Protein AF-A0A2N0R0V0-F1 (afdb_monomer)

Structure (mmCIF, N/CA/C/O backbone):
data_AF-A0A2N0R0V0-F1
#
_entry.id   AF-A0A2N0R0V0-F1
#
loop_
_atom_site.group_PDB
_atom_site.id
_atom_site.type_symbol
_atom_site.label_atom_id
_atom_site.label_alt_id
_atom_site.label_comp_id
_atom_site.label_asym_id
_atom_site.label_entity_id
_atom_site.label_seq_id
_atom_site.pdbx_PDB_ins_code
_atom_site.Cartn_x
_atom_site.Cartn_y
_atom_site.Cartn_z
_atom_site.occupancy
_atom_site.B_iso_or_equiv
_atom_site.auth_seq_id
_atom_site.auth_comp_id
_atom_site.auth_asym_id
_atom_site.auth_atom_id
_atom_site.pdbx_PDB_model_num
ATOM 1 N N . MET A 1 1 ? -42.231 11.156 50.050 1.00 67.81 1 MET A N 1
ATOM 2 C CA . MET A 1 1 ? -43.056 10.106 50.686 1.00 67.81 1 MET A CA 1
ATOM 3 C C . MET A 1 1 ? -42.100 9.239 51.485 1.00 67.81 1 MET A C 1
ATOM 5 O O . MET A 1 1 ? -41.141 8.764 50.898 1.00 67.81 1 MET A O 1
ATOM 9 N N . VAL A 1 2 ? -42.274 9.149 52.801 1.00 81.38 2 VAL A N 1
ATOM 10 C CA . VAL A 1 2 ? -41.371 8.420 53.709 1.00 81.38 2 VAL A CA 1
ATOM 11 C C . VAL A 1 2 ? -42.238 7.490 54.543 1.00 81.38 2 VAL A C 1
ATOM 13 O O . VAL A 1 2 ? -43.330 7.899 54.951 1.00 81.38 2 VAL A O 1
ATOM 16 N N . TYR A 1 3 ? -41.796 6.258 54.783 1.00 82.00 3 TYR A N 1
ATOM 17 C CA . TYR A 1 3 ? -42.546 5.344 55.641 1.00 82.00 3 TYR A CA 1
ATOM 18 C C . TYR A 1 3 ? -42.648 5.938 57.049 1.00 82.00 3 TYR A C 1
ATOM 20 O O . TYR A 1 3 ? -41.648 6.235 57.699 1.00 82.00 3 TYR A O 1
ATOM 28 N N . SER A 1 4 ?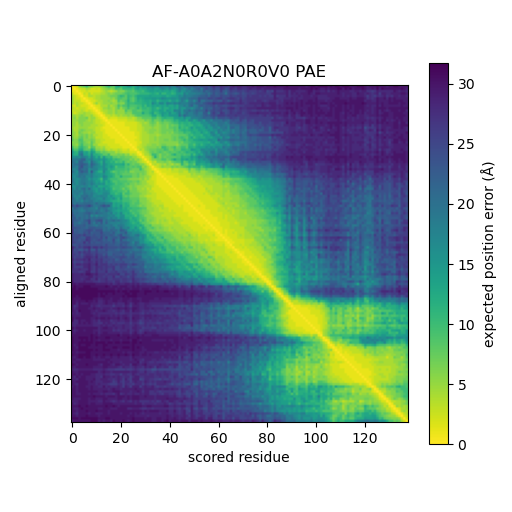 -43.875 6.153 57.517 1.00 80.38 4 SER A N 1
ATOM 29 C CA . SER A 1 4 ? -44.141 6.799 58.806 1.00 80.38 4 SER A CA 1
ATOM 30 C C . SER A 1 4 ? -44.203 5.807 59.973 1.00 80.38 4 SER A C 1
ATOM 32 O O . SER A 1 4 ? -44.156 6.228 61.132 1.00 80.38 4 SER A O 1
ATOM 34 N N . LYS A 1 5 ? -44.297 4.498 59.689 1.00 78.38 5 LYS A N 1
ATOM 35 C CA . LYS A 1 5 ? -44.420 3.390 60.656 1.00 78.38 5 LYS A CA 1
ATOM 36 C C . LYS A 1 5 ? -43.838 2.084 60.075 1.00 78.38 5 LYS A C 1
ATOM 38 O O . LYS A 1 5 ? -43.719 1.974 58.858 1.00 78.38 5 LYS A O 1
ATOM 43 N N . GLY A 1 6 ? -43.537 1.108 60.938 1.00 82.69 6 GLY A N 1
ATOM 44 C CA . GLY A 1 6 ? -42.955 -0.197 60.577 1.00 82.69 6 GLY A CA 1
ATOM 45 C C . GLY A 1 6 ? -41.421 -0.218 60.600 1.00 82.69 6 GLY A C 1
ATOM 46 O O . GLY A 1 6 ? -40.799 0.802 60.893 1.00 82.69 6 GLY A O 1
ATOM 47 N N . ASP A 1 7 ? -40.824 -1.365 60.268 1.00 82.50 7 ASP A N 1
ATOM 48 C CA . ASP A 1 7 ? -39.366 -1.598 60.350 1.00 82.50 7 ASP A CA 1
ATOM 49 C C . ASP A 1 7 ? -38.537 -0.702 59.411 1.00 82.50 7 ASP A C 1
ATOM 51 O O . ASP A 1 7 ? -37.347 -0.517 59.620 1.00 82.50 7 ASP A O 1
ATOM 55 N N . GLN A 1 8 ? -39.173 -0.103 58.399 1.00 78.81 8 GLN A N 1
ATOM 56 C CA . GLN A 1 8 ? -38.552 0.806 57.421 1.00 78.81 8 GLN A CA 1
ATOM 57 C C . GLN A 1 8 ? -38.899 2.277 57.675 1.00 78.81 8 GLN A C 1
ATOM 59 O O . GLN A 1 8 ? -38.803 3.120 56.781 1.00 78.81 8 GLN A O 1
ATOM 64 N N . LYS A 1 9 ? -39.373 2.613 58.880 1.00 81.81 9 LYS A N 1
ATOM 65 C CA . LYS A 1 9 ? -39.758 3.984 59.225 1.00 81.81 9 LYS A CA 1
ATOM 66 C C . LYS A 1 9 ? -38.577 4.941 59.026 1.00 81.81 9 LYS A C 1
ATOM 68 O O . LYS A 1 9 ? -37.516 4.751 59.605 1.00 81.81 9 LYS A O 1
ATOM 73 N N . GLY A 1 10 ? -38.794 6.007 58.259 1.00 82.38 10 GLY A N 1
ATOM 74 C CA . GLY A 1 10 ? -37.754 6.977 57.896 1.00 82.38 10 GLY A CA 1
ATOM 75 C C . GLY A 1 10 ? -37.097 6.717 56.537 1.00 82.38 10 GLY A C 1
ATOM 76 O O . GLY A 1 10 ? -36.480 7.627 55.986 1.00 82.38 10 GLY A O 1
ATOM 77 N N . GLU A 1 11 ? -37.290 5.538 55.946 1.00 83.44 11 GLU A N 1
ATOM 78 C CA . GLU A 1 11 ? -36.776 5.231 54.614 1.00 83.44 11 GLU A CA 1
ATOM 79 C C . GLU A 1 11 ? -37.736 5.687 53.507 1.00 83.44 11 GLU A C 1
ATOM 81 O O . GLU A 1 11 ? -38.955 5.798 53.683 1.00 83.44 11 GLU A O 1
ATOM 86 N N . ILE A 1 12 ? -37.163 5.976 52.338 1.00 83.44 12 ILE A N 1
ATOM 87 C CA . ILE A 1 12 ? -37.898 6.430 51.147 1.00 83.44 12 ILE A CA 1
ATOM 88 C C . ILE A 1 12 ? -38.215 5.250 50.215 1.00 83.44 12 ILE A C 1
ATOM 90 O O . ILE A 1 12 ? -39.208 5.277 49.491 1.00 83.44 12 ILE A O 1
ATOM 94 N N . LEU A 1 13 ? -37.380 4.208 50.225 1.00 82.94 13 LEU A N 1
ATOM 95 C CA . LEU A 1 13 ? -37.434 3.085 49.291 1.00 82.94 13 LEU A CA 1
ATOM 96 C C . LEU A 1 13 ? -37.528 1.769 50.051 1.00 82.94 13 LEU A C 1
ATOM 98 O O . LEU A 1 13 ? -36.660 1.480 50.866 1.00 82.94 13 LEU A O 1
ATOM 102 N N . SER A 1 14 ? -38.523 0.944 49.722 1.00 86.25 14 SER A N 1
ATOM 103 C CA . SER A 1 14 ? -38.612 -0.409 50.275 1.00 86.25 14 SER A CA 1
ATOM 104 C C . SER A 1 14 ? -37.440 -1.295 49.815 1.00 86.25 14 SER A C 1
ATOM 106 O O . SER A 1 14 ? -36.956 -1.130 48.691 1.00 86.25 14 SER A O 1
ATOM 108 N N . PRO A 1 15 ? -37.034 -2.305 50.607 1.00 85.50 15 PRO A N 1
ATOM 109 C CA . PRO A 1 15 ? -36.007 -3.281 50.251 1.00 85.50 15 PRO A CA 1
ATOM 110 C C . PRO A 1 15 ? -36.270 -3.957 48.911 1.00 85.50 15 PRO A C 1
ATOM 112 O O . PRO A 1 15 ? -35.352 -4.154 48.124 1.00 85.50 15 PRO A O 1
ATOM 115 N N . TYR A 1 16 ? -37.536 -4.249 48.600 1.00 87.19 16 TYR A N 1
ATOM 116 C CA . TYR A 1 16 ? -37.910 -4.809 47.304 1.00 87.19 16 TYR A CA 1
ATOM 117 C C . TYR A 1 16 ? -37.542 -3.871 46.143 1.00 87.19 16 TYR A C 1
ATOM 119 O O . TYR A 1 16 ? -36.975 -4.312 45.145 1.00 87.19 16 TYR A O 1
ATOM 127 N N . LEU A 1 17 ? -37.817 -2.568 46.273 1.00 88.69 17 LEU A N 1
ATOM 128 C CA . LEU A 1 17 ? -37.446 -1.582 45.255 1.00 88.69 17 LEU A CA 1
ATOM 129 C C . LEU A 1 17 ? -35.929 -1.393 45.163 1.00 88.69 17 LEU A C 1
ATOM 131 O O . LEU A 1 17 ? -35.415 -1.225 44.060 1.00 88.69 17 LEU A O 1
ATOM 135 N N . GLN A 1 18 ? -35.216 -1.461 46.288 1.00 89.00 18 GLN A N 1
ATOM 136 C CA . GLN A 1 18 ? -33.752 -1.403 46.311 1.00 89.00 18 GLN A CA 1
ATOM 137 C C . GLN A 1 18 ? -33.141 -2.593 45.552 1.00 89.00 18 GLN A C 1
ATOM 139 O O . GLN A 1 18 ? -32.318 -2.395 44.659 1.00 89.00 18 GLN A O 1
ATOM 144 N N . ILE A 1 19 ? -33.602 -3.818 45.831 1.00 90.75 19 ILE A N 1
ATOM 145 C CA . ILE A 1 19 ? -33.152 -5.042 45.147 1.00 90.75 19 ILE A CA 1
ATOM 146 C C . ILE A 1 19 ? -33.450 -4.964 43.646 1.00 90.75 19 ILE A C 1
ATOM 148 O O . ILE A 1 19 ? -32.569 -5.200 42.820 1.00 90.75 19 ILE A O 1
ATOM 152 N N . LYS A 1 20 ? -34.667 -4.552 43.279 1.00 91.25 20 LYS A N 1
ATOM 153 C CA . LYS A 1 20 ? -35.077 -4.431 41.875 1.00 91.25 20 LYS A CA 1
ATOM 154 C C . LYS A 1 20 ? -34.276 -3.369 41.118 1.00 91.25 20 LYS A C 1
ATOM 156 O O . LYS A 1 20 ? -33.983 -3.546 39.937 1.00 91.25 20 LYS A O 1
ATOM 161 N N . ALA A 1 21 ? -33.885 -2.284 41.787 1.00 88.88 21 ALA A N 1
ATOM 162 C CA . ALA A 1 21 ? -32.994 -1.284 41.209 1.00 88.88 21 ALA A CA 1
ATOM 163 C C . ALA A 1 21 ? -31.600 -1.873 40.944 1.00 88.88 21 ALA A C 1
ATOM 165 O O . ALA A 1 21 ? -31.059 -1.690 39.855 1.00 88.88 21 ALA A O 1
ATOM 166 N N . VAL A 1 22 ? -31.044 -2.634 41.892 1.00 88.00 22 VAL A N 1
ATOM 167 C CA . VAL A 1 22 ? -29.746 -3.311 41.731 1.00 88.00 22 VAL A CA 1
ATOM 168 C C . VAL A 1 22 ? -29.772 -4.311 40.569 1.00 88.00 22 VAL A C 1
ATOM 170 O O . VAL A 1 22 ? -28.871 -4.294 39.730 1.00 88.00 22 VAL A O 1
ATOM 173 N N . GLU A 1 23 ? -30.815 -5.136 40.449 1.00 89.81 23 GLU A N 1
ATOM 174 C CA . GLU A 1 23 ? -30.983 -6.055 39.310 1.00 89.81 23 GLU A CA 1
ATOM 175 C C . GLU A 1 23 ? -31.081 -5.319 37.967 1.00 89.81 23 GLU A C 1
ATOM 177 O O . GLU A 1 23 ? -30.481 -5.735 36.967 1.00 89.81 23 GLU A O 1
ATOM 182 N N . PHE A 1 24 ? -31.796 -4.194 37.934 1.00 87.25 24 PHE A N 1
ATOM 183 C CA . PHE A 1 24 ? -31.898 -3.357 36.743 1.00 87.25 24 PHE A CA 1
ATOM 184 C C . PHE A 1 24 ? -30.535 -2.784 36.330 1.00 87.25 24 PHE A C 1
ATOM 186 O O . PHE A 1 24 ? -30.156 -2.863 35.160 1.00 87.25 24 PHE A O 1
ATOM 193 N N . PHE A 1 25 ? -29.752 -2.276 37.285 1.00 84.44 25 PHE A N 1
ATOM 194 C CA . PHE A 1 25 ? -28.398 -1.803 37.003 1.00 84.44 25 PHE A CA 1
ATOM 195 C C . PHE A 1 25 ? -27.497 -2.936 36.505 1.00 84.44 25 PHE A C 1
ATOM 197 O O . PHE A 1 25 ? -26.823 -2.777 35.489 1.00 84.44 25 PHE A O 1
ATOM 204 N N . ASN A 1 26 ? -27.531 -4.106 37.141 1.00 82.31 26 ASN A N 1
ATOM 205 C CA . ASN A 1 26 ? -26.692 -5.239 36.749 1.00 82.31 26 ASN A CA 1
ATOM 206 C C . ASN A 1 26 ? -27.023 -5.758 35.339 1.00 82.31 26 ASN A C 1
ATOM 208 O O . ASN A 1 26 ? -26.117 -5.999 34.536 1.00 82.31 26 ASN A O 1
ATOM 212 N N . SER A 1 27 ? -28.308 -5.868 34.996 1.00 80.62 27 SER A N 1
ATOM 213 C CA . SER A 1 27 ? -28.747 -6.308 33.663 1.00 80.62 27 SER A CA 1
ATOM 214 C C . SER A 1 27 ? -28.438 -5.285 32.560 1.00 80.62 27 SER A C 1
ATOM 216 O O . SER A 1 27 ? -28.018 -5.667 31.463 1.00 80.62 27 SER A O 1
ATOM 218 N N . GLY A 1 28 ? -28.567 -3.984 32.845 1.00 75.56 28 GLY A N 1
ATOM 219 C CA . GLY A 1 28 ? -28.190 -2.916 31.914 1.00 75.56 28 GLY A CA 1
ATOM 220 C C . GLY A 1 28 ? -26.678 -2.833 31.674 1.00 75.56 28 GLY A C 1
ATOM 221 O O . GLY A 1 28 ? -26.227 -2.644 30.541 1.00 75.56 28 GLY A O 1
ATOM 222 N N . LEU A 1 29 ? -25.877 -3.027 32.724 1.00 68.75 29 LEU A N 1
ATOM 223 C CA . LEU A 1 29 ? -24.415 -2.957 32.651 1.00 68.75 29 LEU A CA 1
ATOM 224 C C . LEU A 1 29 ? -23.795 -4.164 31.934 1.00 68.75 29 LEU A C 1
ATOM 226 O O . LEU A 1 29 ? -22.788 -4.001 31.240 1.00 68.75 29 LEU A O 1
ATOM 230 N N . TYR A 1 30 ? -24.406 -5.350 32.020 1.00 64.38 30 TYR A N 1
ATOM 231 C CA . TYR A 1 30 ? -23.909 -6.549 31.335 1.00 64.38 30 TYR A CA 1
ATOM 232 C C . TYR A 1 30 ? -23.862 -6.376 29.806 1.00 64.38 30 TYR A C 1
ATOM 234 O O . TYR A 1 30 ? -22.847 -6.673 29.171 1.00 64.38 30 TYR A O 1
ATOM 242 N N . LYS A 1 31 ? -24.909 -5.790 29.204 1.00 64.25 31 LYS A N 1
ATOM 243 C CA . LYS A 1 31 ? -24.925 -5.480 27.760 1.00 64.25 31 LYS A CA 1
ATOM 244 C C . LYS A 1 31 ? -23.843 -4.469 27.378 1.00 64.25 31 LYS A C 1
ATOM 246 O O . LYS A 1 31 ? -23.181 -4.632 26.354 1.00 64.25 31 LYS A O 1
ATOM 251 N N . LYS A 1 32 ? -23.598 -3.468 28.227 1.00 68.44 32 LYS A N 1
ATOM 252 C CA . LYS A 1 32 ? -22.567 -2.446 27.995 1.00 68.44 32 LYS A CA 1
ATOM 253 C C . LYS A 1 32 ? -21.159 -3.046 27.969 1.00 68.44 32 LYS A C 1
ATOM 255 O O . LYS A 1 32 ?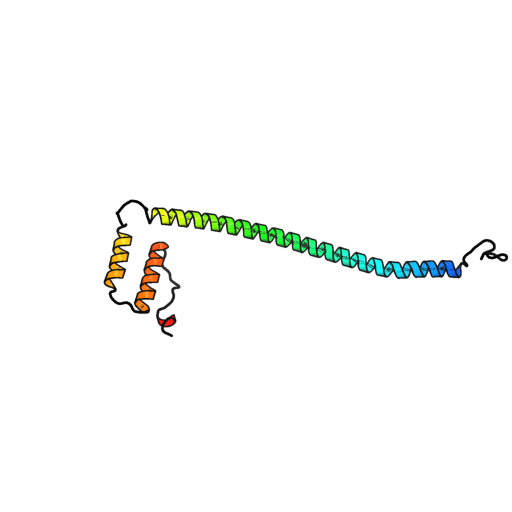 -20.372 -2.679 27.103 1.00 68.44 32 LYS A O 1
ATOM 260 N N . ARG A 1 33 ? -20.876 -4.015 28.848 1.00 70.88 33 ARG A N 1
ATOM 261 C CA . ARG A 1 33 ? -19.582 -4.715 28.898 1.00 70.88 33 ARG A CA 1
ATOM 262 C C . ARG A 1 33 ? -19.293 -5.512 27.624 1.00 70.88 33 ARG A C 1
ATOM 264 O O . ARG A 1 33 ? -18.170 -5.487 27.134 1.00 70.88 33 ARG A O 1
ATOM 271 N N . SER A 1 34 ? -20.306 -6.172 27.057 1.00 76.94 34 SER A N 1
ATOM 272 C CA . SER A 1 34 ? -20.150 -6.894 25.783 1.00 76.94 34 SER A CA 1
ATOM 273 C C . SER A 1 34 ? -19.840 -5.956 24.608 1.00 76.94 34 SER A C 1
ATOM 275 O O . SER A 1 34 ? -19.004 -6.270 23.765 1.00 76.94 34 SER A O 1
ATOM 277 N N . PHE A 1 35 ? -20.442 -4.763 24.594 1.00 81.69 35 PHE A N 1
ATOM 278 C CA . PHE A 1 35 ? -20.187 -3.753 23.570 1.00 81.69 35 PHE A CA 1
ATOM 279 C C . PHE A 1 35 ? -18.789 -3.137 23.696 1.00 81.69 35 PHE A C 1
ATOM 281 O O . PHE A 1 35 ? -18.091 -3.003 22.696 1.00 81.69 35 PHE A O 1
ATOM 288 N N . THR A 1 36 ? -18.340 -2.810 24.914 1.00 83.00 36 THR A N 1
ATOM 289 C CA . THR A 1 36 ? -16.976 -2.296 25.130 1.00 83.00 36 THR A CA 1
ATOM 290 C C . THR A 1 36 ? -15.916 -3.314 24.724 1.00 83.00 36 THR A C 1
ATOM 292 O O . THR A 1 36 ? -14.933 -2.937 24.095 1.00 83.00 36 THR A O 1
ATOM 295 N N . GLN A 1 37 ? -16.152 -4.602 24.999 1.00 86.75 37 GLN A N 1
ATOM 296 C CA . GLN A 1 37 ? -15.269 -5.690 24.575 1.00 86.75 37 GLN A CA 1
ATOM 297 C C . GLN A 1 37 ? -15.173 -5.766 23.041 1.00 86.75 37 GLN A C 1
ATOM 299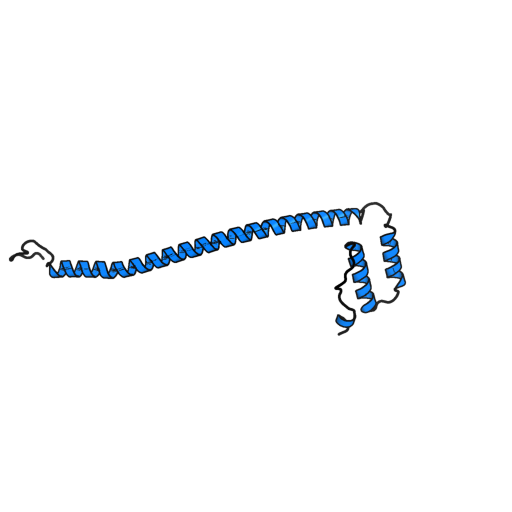 O O . GLN A 1 37 ? -14.079 -5.811 22.490 1.00 86.75 37 GLN A O 1
ATOM 304 N N . ALA A 1 38 ? -16.313 -5.696 22.344 1.00 88.75 38 ALA A N 1
ATOM 305 C CA . ALA A 1 38 ? -16.350 -5.720 20.882 1.00 88.75 38 ALA A CA 1
ATOM 306 C C . ALA A 1 38 ? -15.623 -4.518 20.251 1.00 88.75 38 ALA A C 1
ATOM 308 O O . ALA A 1 38 ? -14.939 -4.662 19.237 1.00 88.75 38 ALA A O 1
ATOM 309 N N . VAL A 1 39 ? -15.742 -3.333 20.858 1.00 90.25 39 VAL A N 1
ATOM 310 C CA . VAL A 1 39 ? -15.014 -2.134 20.418 1.00 90.25 39 VAL A CA 1
ATOM 311 C C . VAL A 1 39 ? -13.507 -2.297 20.635 1.00 90.25 39 VAL A C 1
ATOM 313 O O . VAL A 1 39 ? -12.736 -1.994 19.727 1.00 90.25 39 VAL A O 1
ATOM 316 N N . GLU A 1 40 ? -13.074 -2.817 21.786 1.00 94.50 40 GLU A N 1
ATOM 317 C CA . GLU A 1 40 ? -11.655 -3.103 22.048 1.00 94.50 40 GLU A CA 1
ATOM 318 C C . GLU A 1 40 ? -11.066 -4.110 21.059 1.00 94.50 40 GLU A C 1
ATOM 320 O O . GLU A 1 40 ? -9.954 -3.918 20.563 1.00 94.50 40 GLU A O 1
ATOM 325 N N . ASP A 1 41 ? -11.804 -5.172 20.744 1.00 93.81 41 ASP A N 1
ATOM 326 C CA . ASP A 1 41 ? -11.350 -6.180 19.790 1.00 93.81 41 ASP A CA 1
ATOM 327 C C . ASP A 1 41 ? -11.206 -5.585 18.384 1.00 93.81 41 ASP A C 1
ATOM 329 O O . ASP A 1 41 ? -10.205 -5.839 17.707 1.00 93.81 41 ASP A O 1
ATOM 333 N N . LYS A 1 42 ? -12.132 -4.703 17.980 1.00 95.56 42 LYS A N 1
ATOM 334 C CA . LYS A 1 42 ? -12.032 -3.989 16.701 1.00 95.56 42 LYS A CA 1
ATOM 335 C C . LYS A 1 42 ? -10.847 -3.025 16.660 1.00 95.56 42 LYS A C 1
ATOM 337 O O . LYS A 1 42 ? -10.180 -2.933 15.631 1.00 95.56 42 LYS A O 1
ATOM 342 N N . ILE A 1 43 ? -10.542 -2.342 17.765 1.00 96.38 43 ILE A N 1
ATOM 343 C CA . ILE A 1 43 ? -9.348 -1.487 17.872 1.00 96.38 43 ILE A CA 1
ATOM 344 C C . ILE A 1 43 ? -8.082 -2.327 17.664 1.00 96.38 43 ILE A C 1
ATOM 346 O O . ILE A 1 43 ? -7.251 -1.981 16.825 1.00 96.38 43 ILE A O 1
ATOM 350 N N . LYS A 1 44 ? -7.965 -3.473 18.346 1.00 96.62 44 LYS A N 1
ATOM 351 C CA . LYS A 1 44 ? -6.808 -4.377 18.206 1.00 96.62 44 LYS A CA 1
ATOM 352 C C . LYS A 1 44 ? -6.655 -4.920 16.785 1.00 96.62 44 LYS A C 1
ATOM 354 O O . LYS A 1 44 ? -5.534 -5.106 16.312 1.00 96.62 44 LYS A O 1
ATOM 359 N N . GLU A 1 45 ? -7.760 -5.213 16.105 1.00 96.12 45 GLU A N 1
ATOM 360 C CA . GLU A 1 45 ? -7.754 -5.648 14.705 1.00 96.12 45 GLU A CA 1
ATOM 361 C C . GLU A 1 45 ? -7.222 -4.540 13.783 1.00 96.12 45 GLU A C 1
ATOM 363 O O . GLU A 1 45 ? -6.267 -4.762 13.035 1.00 96.12 45 GLU A O 1
ATOM 368 N N . LEU A 1 46 ? -7.752 -3.320 13.915 1.00 96.12 46 LEU A N 1
ATOM 369 C CA . LEU A 1 46 ? -7.324 -2.157 13.129 1.00 96.12 46 LEU A CA 1
ATOM 370 C C . LEU A 1 46 ? -5.856 -1.776 13.377 1.00 96.12 46 LEU A C 1
ATOM 372 O O . LEU A 1 46 ? -5.158 -1.325 12.465 1.00 96.12 46 LEU A O 1
ATOM 376 N N . GLU A 1 47 ? -5.351 -1.961 14.596 1.00 96.38 47 GLU A N 1
ATOM 377 C CA . GLU A 1 47 ? -3.934 -1.756 14.913 1.00 96.38 47 GLU A CA 1
ATOM 378 C C . GLU A 1 47 ? -3.029 -2.756 14.181 1.00 96.38 47 GLU A C 1
ATOM 380 O O . GLU A 1 47 ? -1.986 -2.371 13.638 1.00 96.38 47 GLU A O 1
ATOM 385 N N . LYS A 1 48 ? -3.437 -4.031 14.106 1.00 96.00 48 LYS A N 1
ATOM 386 C CA . LYS A 1 48 ? -2.704 -5.069 13.362 1.00 96.00 48 LYS A CA 1
ATOM 387 C C . LYS A 1 48 ? -2.674 -4.768 11.866 1.00 96.00 48 LYS A C 1
ATOM 389 O O . LYS A 1 48 ? -1.599 -4.834 11.262 1.00 96.00 48 LYS A O 1
ATOM 394 N N . GLU A 1 49 ? -3.810 -4.390 11.285 1.00 96.38 49 GLU A N 1
ATOM 395 C CA . GLU A 1 49 ? -3.894 -3.998 9.872 1.00 96.38 49 GLU A CA 1
ATOM 396 C C . GLU A 1 49 ? -2.985 -2.802 9.568 1.00 96.38 49 GLU A C 1
ATOM 398 O O . GLU A 1 49 ? -2.187 -2.841 8.628 1.00 96.38 49 GLU A O 1
ATOM 403 N N . ASN A 1 50 ? -3.013 -1.767 10.413 1.00 95.75 50 ASN A N 1
ATOM 404 C CA . ASN A 1 50 ? -2.139 -0.603 10.266 1.00 95.75 50 ASN A CA 1
ATOM 405 C C . ASN A 1 50 ? -0.652 -0.969 10.317 1.00 95.75 50 ASN A C 1
ATOM 407 O O . ASN A 1 50 ? 0.151 -0.445 9.537 1.00 95.75 50 ASN A O 1
ATOM 411 N N . LEU A 1 51 ? -0.259 -1.876 11.213 1.00 96.31 51 LEU A N 1
ATOM 412 C CA . LEU A 1 51 ? 1.121 -2.348 11.293 1.00 96.31 51 LEU A CA 1
ATOM 413 C C . LEU A 1 51 ? 1.539 -3.071 10.003 1.00 96.31 51 LEU A C 1
ATOM 415 O O . LEU A 1 51 ? 2.653 -2.87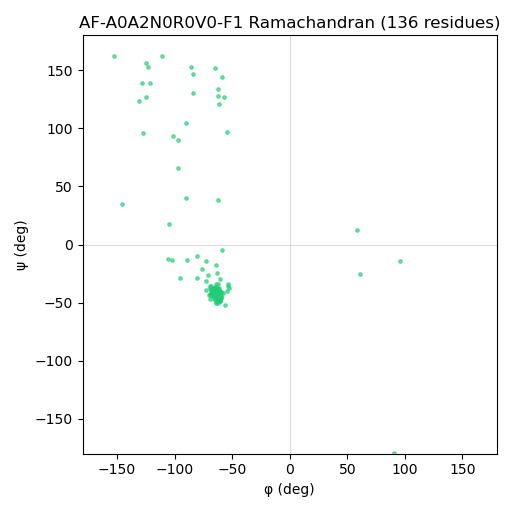4 9.507 1.00 96.31 51 LEU A O 1
ATOM 419 N N . GLN A 1 52 ? 0.650 -3.886 9.440 1.00 95.56 52 GLN A N 1
ATOM 420 C CA . GLN A 1 52 ? 0.902 -4.624 8.205 1.00 95.56 52 GLN A CA 1
ATOM 421 C C . GLN A 1 52 ? 0.995 -3.690 6.992 1.00 95.56 52 GLN A C 1
ATOM 423 O O . GLN A 1 52 ? 1.933 -3.803 6.197 1.00 95.56 52 GLN A O 1
ATOM 428 N N . LEU A 1 53 ? 0.105 -2.699 6.900 1.00 95.44 53 LEU A N 1
ATOM 429 C CA . LEU A 1 53 ? 0.153 -1.657 5.873 1.00 95.44 53 LEU A CA 1
ATOM 430 C C . LEU A 1 53 ? 1.453 -0.847 5.941 1.00 95.44 53 LEU A C 1
ATOM 432 O O . LEU A 1 53 ? 2.080 -0.610 4.906 1.00 95.44 53 LEU A O 1
ATOM 436 N N . LYS A 1 54 ? 1.928 -0.488 7.142 1.00 95.00 54 LYS A N 1
ATOM 437 C CA . LYS A 1 54 ? 3.226 0.191 7.318 1.00 95.00 54 LYS A CA 1
ATOM 438 C C . LYS A 1 54 ? 4.393 -0.653 6.798 1.00 95.00 54 LYS A C 1
ATOM 440 O O . LYS A 1 54 ? 5.244 -0.128 6.079 1.00 95.00 54 LYS A O 1
ATOM 445 N N . LYS A 1 55 ? 4.419 -1.957 7.100 1.00 94.94 55 LYS A N 1
ATOM 446 C CA . LYS A 1 55 ? 5.452 -2.879 6.586 1.00 94.94 55 LYS A CA 1
ATOM 447 C C . LYS A 1 55 ? 5.426 -2.964 5.059 1.00 94.94 55 LYS A C 1
ATOM 449 O O . LYS A 1 55 ? 6.479 -2.892 4.427 1.00 94.94 55 LYS A O 1
ATOM 454 N N . ASN A 1 56 ? 4.242 -3.075 4.460 1.00 94.75 56 ASN A N 1
ATOM 455 C CA . ASN A 1 56 ? 4.098 -3.129 3.004 1.00 94.75 56 ASN A CA 1
ATOM 456 C C . ASN A 1 56 ? 4.535 -1.821 2.340 1.00 94.75 56 ASN A C 1
ATOM 458 O O . ASN A 1 56 ? 5.267 -1.857 1.354 1.00 94.75 56 ASN A O 1
ATOM 462 N N . ARG A 1 57 ? 4.180 -0.668 2.918 1.00 94.00 57 ARG A N 1
ATOM 463 C CA . ARG A 1 57 ? 4.620 0.645 2.430 1.00 94.00 57 ARG A CA 1
ATOM 464 C C . ARG A 1 57 ? 6.144 0.787 2.449 1.00 94.00 57 ARG A C 1
ATOM 466 O O . ARG A 1 57 ? 6.707 1.293 1.483 1.00 94.00 57 ARG A O 1
ATOM 473 N N . ALA A 1 58 ? 6.814 0.308 3.499 1.00 92.31 58 ALA A N 1
ATOM 474 C CA . ALA A 1 58 ? 8.275 0.326 3.577 1.00 92.31 58 ALA A CA 1
ATOM 475 C C . ALA A 1 58 ? 8.928 -0.540 2.482 1.00 92.31 58 ALA A C 1
ATOM 477 O O . ALA A 1 58 ? 9.853 -0.083 1.812 1.00 92.31 58 ALA A O 1
ATOM 478 N N . LYS A 1 59 ? 8.403 -1.752 2.244 1.00 93.50 59 LYS A N 1
ATOM 479 C CA . LYS A 1 59 ? 8.864 -2.638 1.157 1.00 93.50 59 LYS A CA 1
ATOM 480 C C . LYS A 1 59 ? 8.643 -2.028 -0.227 1.00 93.50 59 LYS A C 1
ATOM 482 O O . LYS A 1 59 ? 9.518 -2.099 -1.083 1.00 93.50 59 LYS A O 1
ATOM 487 N N . LEU A 1 60 ? 7.479 -1.418 -0.452 1.00 91.88 60 LEU A N 1
ATOM 488 C CA . LEU A 1 60 ? 7.178 -0.771 -1.726 1.00 91.88 60 LEU A CA 1
ATOM 489 C C . LEU A 1 60 ? 8.111 0.425 -1.959 1.00 91.88 60 LEU A C 1
ATOM 491 O O . LEU A 1 60 ? 8.649 0.586 -3.048 1.00 91.88 60 LEU A O 1
ATOM 495 N N . SER A 1 61 ? 8.356 1.226 -0.919 1.00 91.69 61 SER A N 1
ATOM 496 C CA . SER A 1 61 ? 9.256 2.379 -0.985 1.00 91.69 61 SER A CA 1
ATOM 497 C C . SER A 1 61 ? 10.694 1.982 -1.318 1.00 91.69 61 SER A C 1
ATOM 499 O O . SER A 1 61 ? 11.338 2.676 -2.103 1.00 91.69 61 SER A O 1
ATOM 501 N N . SER A 1 62 ? 11.214 0.887 -0.754 1.00 89.38 62 SER A N 1
ATOM 502 C CA . SER A 1 62 ? 12.568 0.422 -1.081 1.00 89.38 62 SER A CA 1
ATOM 503 C C . SER A 1 62 ? 12.662 -0.088 -2.520 1.00 89.38 62 SER A C 1
ATOM 505 O O . SER A 1 62 ? 13.634 0.216 -3.209 1.00 89.38 62 SER A O 1
ATOM 507 N N . CYS A 1 63 ? 11.626 -0.782 -3.000 1.00 89.12 63 CYS A N 1
ATOM 508 C CA . CYS A 1 63 ? 11.528 -1.240 -4.384 1.00 89.12 63 CYS A CA 1
ATOM 509 C C . CYS A 1 63 ? 11.432 -0.069 -5.377 1.00 89.12 63 CYS A C 1
ATOM 511 O O . CYS A 1 63 ? 12.125 -0.048 -6.390 1.00 89.12 63 CYS A O 1
ATOM 513 N N . ILE A 1 64 ? 10.642 0.962 -5.060 1.00 90.25 64 ILE A N 1
ATOM 514 C CA . ILE A 1 64 ? 10.572 2.191 -5.862 1.00 90.25 64 ILE A CA 1
ATOM 515 C C . ILE A 1 64 ? 11.935 2.882 -5.898 1.00 90.25 64 ILE A C 1
ATOM 517 O O . ILE A 1 64 ? 12.360 3.342 -6.956 1.00 90.25 64 ILE A O 1
ATOM 521 N N . HIS A 1 65 ? 12.641 2.948 -4.767 1.00 85.06 65 HIS A N 1
ATOM 522 C CA . HIS A 1 65 ? 13.950 3.587 -4.717 1.00 85.06 65 HIS A CA 1
ATOM 523 C C . HIS A 1 65 ? 14.975 2.852 -5.590 1.00 85.06 65 HIS A C 1
ATOM 525 O O . HIS A 1 65 ? 15.631 3.500 -6.408 1.00 85.06 65 HIS A O 1
ATOM 531 N N . SER A 1 66 ? 15.055 1.519 -5.489 1.00 85.25 66 SER A N 1
ATOM 532 C CA . SER A 1 66 ? 15.955 0.702 -6.316 1.00 85.25 66 SER A CA 1
ATOM 533 C C . SER A 1 66 ? 15.598 0.749 -7.802 1.00 85.25 66 SER A C 1
ATOM 535 O O . SER A 1 66 ? 16.484 0.799 -8.652 1.00 85.25 66 SER A O 1
ATOM 537 N N . PHE A 1 67 ? 14.311 0.804 -8.142 1.00 84.00 67 PHE A N 1
ATOM 538 C CA . PHE A 1 67 ? 13.891 0.996 -9.525 1.00 84.00 67 PHE A CA 1
ATOM 539 C C . PHE A 1 67 ? 14.244 2.402 -10.031 1.00 84.00 67 PHE A C 1
ATOM 541 O O . PHE A 1 67 ? 14.731 2.560 -11.147 1.00 84.00 67 PHE A O 1
ATOM 548 N N . SER A 1 68 ? 14.080 3.438 -9.201 1.00 84.25 68 SER A N 1
ATOM 549 C CA . SER A 1 68 ? 14.447 4.808 -9.576 1.00 84.25 68 SER A CA 1
ATOM 550 C C . SER A 1 68 ? 15.947 4.944 -9.847 1.00 84.25 68 SER A C 1
ATOM 552 O O . SER A 1 68 ? 16.336 5.599 -10.815 1.00 84.25 68 SER A O 1
ATOM 554 N N . THR A 1 69 ? 16.795 4.282 -9.050 1.00 82.19 69 THR A N 1
ATOM 555 C CA . THR A 1 69 ? 18.247 4.302 -9.255 1.00 82.19 69 THR A CA 1
ATOM 556 C C . THR A 1 69 ? 18.626 3.570 -10.537 1.00 82.19 69 THR A C 1
ATOM 558 O O . THR A 1 69 ? 19.421 4.104 -11.311 1.00 82.19 69 THR A O 1
ATOM 561 N N . GLN A 1 70 ? 17.999 2.426 -10.831 1.00 84.75 70 GLN A N 1
ATOM 562 C CA . GLN A 1 70 ? 18.165 1.722 -12.108 1.00 84.75 70 GLN A CA 1
ATOM 563 C C . GLN A 1 70 ? 17.744 2.589 -13.302 1.00 84.75 70 GLN A C 1
ATOM 565 O O . GLN A 1 70 ? 18.480 2.687 -14.281 1.00 84.75 70 GLN A O 1
ATOM 570 N N . VAL A 1 71 ? 16.614 3.296 -13.218 1.00 84.62 71 VAL A N 1
ATOM 571 C CA . VAL A 1 71 ? 16.154 4.208 -14.282 1.00 84.62 71 VAL A CA 1
ATOM 572 C C . VAL A 1 71 ? 17.135 5.363 -14.496 1.00 84.62 71 VAL A C 1
ATOM 574 O O . VAL A 1 71 ? 17.415 5.734 -15.637 1.00 84.62 71 VAL A O 1
ATOM 577 N N . VAL A 1 72 ? 17.682 5.944 -13.425 1.00 86.31 72 VAL A N 1
ATOM 578 C CA . VAL A 1 72 ? 18.706 6.997 -13.530 1.00 86.31 72 VAL A CA 1
ATOM 579 C C . VAL A 1 72 ? 19.979 6.458 -14.187 1.00 86.31 72 VAL A C 1
ATOM 581 O O . VAL A 1 72 ? 20.543 7.124 -15.059 1.00 86.31 72 VAL A O 1
ATOM 584 N N . GLN A 1 73 ? 20.409 5.249 -13.823 1.00 81.19 73 GLN A N 1
ATOM 585 C CA . GLN A 1 73 ? 21.561 4.585 -14.436 1.00 81.19 73 GLN A CA 1
ATOM 586 C C . GLN A 1 73 ? 21.323 4.294 -15.923 1.00 81.19 73 GLN A C 1
ATOM 588 O O . GLN A 1 73 ? 22.162 4.661 -16.742 1.00 81.19 73 GLN A O 1
ATOM 593 N N . ALA A 1 74 ? 20.158 3.756 -16.292 1.00 75.56 74 ALA A N 1
ATOM 594 C CA . ALA A 1 74 ? 19.777 3.506 -17.683 1.00 75.56 74 ALA A CA 1
ATOM 595 C C . ALA A 1 74 ? 19.717 4.803 -18.508 1.00 75.56 74 ALA A C 1
ATOM 597 O O . ALA A 1 74 ? 20.239 4.868 -19.619 1.00 75.56 74 ALA A O 1
ATOM 598 N N . LYS A 1 75 ? 19.171 5.893 -17.946 1.00 79.06 75 LYS A N 1
ATOM 599 C CA . LYS A 1 75 ? 19.200 7.220 -18.589 1.00 79.06 75 LYS A CA 1
ATOM 600 C C . LYS A 1 75 ? 20.628 7.724 -18.804 1.00 79.06 75 LYS A C 1
ATOM 602 O O . LYS A 1 75 ? 20.904 8.335 -19.835 1.00 79.06 75 LYS A O 1
ATOM 607 N N . LYS A 1 76 ? 21.536 7.492 -17.852 1.00 75.00 76 LYS A N 1
ATOM 608 C CA . LYS A 1 76 ? 22.951 7.875 -17.975 1.00 75.00 76 LYS A CA 1
ATOM 609 C C . LYS A 1 76 ? 23.671 7.033 -19.034 1.00 75.00 76 LYS A C 1
ATOM 611 O O . LYS A 1 76 ? 24.401 7.606 -19.840 1.00 75.00 76 LYS A O 1
ATOM 616 N N . ALA A 1 77 ? 23.420 5.724 -19.072 1.00 70.06 77 ALA A N 1
ATOM 617 C CA . ALA A 1 77 ? 23.939 4.815 -20.092 1.00 70.06 77 ALA A CA 1
ATOM 618 C C . ALA A 1 77 ? 23.464 5.228 -21.495 1.00 70.06 77 ALA A C 1
ATOM 620 O O . ALA A 1 77 ? 24.292 5.454 -22.378 1.00 70.06 77 ALA A O 1
ATOM 621 N N . ASN A 1 78 ? 22.167 5.505 -21.665 1.00 65.25 78 ASN A N 1
ATOM 622 C CA . ASN A 1 78 ? 21.623 6.020 -22.924 1.00 65.25 78 ASN A CA 1
ATOM 623 C C . ASN A 1 78 ? 22.243 7.364 -23.319 1.00 65.25 78 ASN A C 1
ATOM 625 O O . ASN A 1 78 ? 22.652 7.530 -24.461 1.00 65.25 78 ASN A O 1
ATOM 629 N N . LYS A 1 79 ? 22.413 8.313 -22.391 1.00 65.44 79 LYS A N 1
ATOM 630 C CA . LYS A 1 79 ? 23.131 9.568 -22.690 1.00 65.44 79 LYS A CA 1
ATOM 631 C C . LYS A 1 79 ? 24.590 9.348 -23.113 1.00 65.44 79 LYS A C 1
ATOM 633 O O . LYS A 1 79 ? 25.131 10.152 -23.866 1.00 65.44 79 LYS A O 1
ATOM 638 N N . SER A 1 80 ? 25.248 8.290 -22.635 1.00 63.34 80 SER A N 1
ATOM 639 C CA . SER A 1 80 ? 26.614 7.947 -23.055 1.00 63.34 80 SER A CA 1
ATOM 640 C C . SER A 1 80 ? 26.693 7.196 -24.388 1.00 63.34 80 SER A C 1
ATOM 642 O O . SER A 1 80 ? 27.681 7.369 -25.102 1.00 63.34 80 SER A O 1
ATOM 644 N N . LEU A 1 81 ? 25.659 6.425 -24.743 1.00 60.56 81 LEU A N 1
ATOM 645 C CA . LEU A 1 81 ? 25.484 5.816 -26.068 1.00 60.56 81 LEU A CA 1
ATOM 646 C C . LEU A 1 81 ? 25.182 6.892 -27.116 1.00 60.56 81 LEU A C 1
ATOM 648 O O . LEU A 1 81 ? 25.827 6.974 -28.159 1.00 60.56 81 LEU A O 1
ATOM 652 N N . PHE A 1 82 ? 24.264 7.794 -26.784 1.00 56.16 82 PHE A N 1
ATOM 653 C CA . PHE A 1 82 ? 23.877 8.942 -27.589 1.00 56.16 82 PHE A CA 1
ATOM 654 C C . PHE A 1 82 ? 24.630 10.183 -27.107 1.00 56.16 82 PHE A C 1
ATOM 656 O O . PHE A 1 82 ? 24.035 11.112 -26.567 1.00 56.16 82 PHE A O 1
ATOM 663 N N . LYS A 1 83 ? 25.962 10.201 -27.265 1.00 59.16 83 LYS A N 1
ATOM 664 C CA . LYS A 1 83 ? 26.794 11.390 -26.995 1.00 59.16 83 LYS A CA 1
ATOM 665 C C . LYS A 1 83 ? 26.270 12.583 -27.797 1.00 59.16 83 LYS A C 1
ATOM 667 O O . LYS A 1 83 ? 26.654 12.789 -28.945 1.00 59.16 83 LYS A O 1
ATOM 672 N N . GLU A 1 84 ? 25.461 13.405 -27.142 1.00 51.09 84 GLU A N 1
ATOM 673 C CA . GLU A 1 84 ? 24.643 14.490 -27.700 1.00 51.09 84 GLU A CA 1
ATOM 674 C C . GLU A 1 84 ? 25.432 15.582 -28.460 1.00 51.09 84 GLU A C 1
ATOM 676 O O . GLU A 1 84 ? 24.832 16.472 -29.051 1.00 51.09 84 GLU A O 1
ATOM 681 N N . LYS A 1 85 ? 26.777 15.544 -28.493 1.00 49.38 85 LYS A N 1
ATOM 682 C CA . LYS A 1 85 ? 27.617 16.549 -29.179 1.00 49.38 85 LYS A CA 1
ATOM 683 C C . LYS A 1 85 ? 28.909 16.034 -29.830 1.00 49.38 85 LYS A C 1
ATOM 685 O O . LYS A 1 85 ? 29.897 16.765 -29.890 1.00 49.38 85 LYS A O 1
ATOM 690 N N . LYS A 1 86 ? 28.949 14.818 -30.384 1.00 48.91 86 LYS A N 1
ATOM 691 C CA . LYS A 1 86 ? 29.953 14.501 -31.423 1.00 48.91 86 LYS A CA 1
ATOM 692 C C . LYS A 1 86 ? 29.264 13.837 -32.605 1.00 48.91 86 LYS A C 1
ATOM 694 O O . LYS A 1 86 ? 28.629 12.808 -32.440 1.00 48.91 86 LYS A O 1
ATOM 699 N N . LYS A 1 87 ? 29.428 14.436 -33.791 1.00 54.38 87 LYS A N 1
ATOM 700 C CA . LYS A 1 87 ? 28.945 14.001 -35.120 1.00 54.38 87 LYS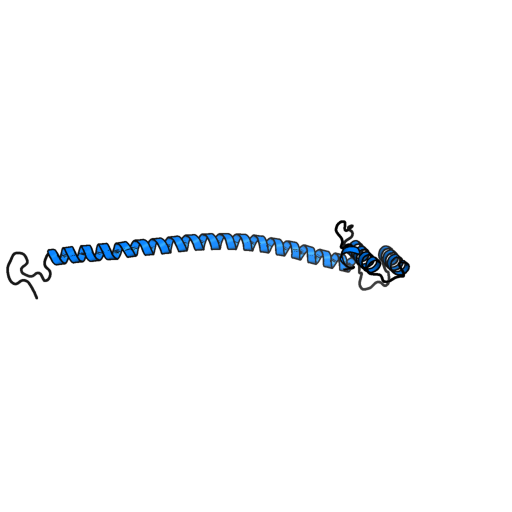 A CA 1
ATOM 701 C C . LYS A 1 87 ? 29.541 12.651 -35.576 1.00 54.38 87 LYS A C 1
ATOM 703 O O . LYS A 1 87 ? 29.949 12.505 -36.723 1.00 54.38 87 LYS A O 1
ATOM 708 N N . LYS A 1 88 ? 29.713 11.696 -34.667 1.00 55.00 88 LYS A N 1
ATOM 709 C CA . LYS A 1 88 ? 30.293 10.383 -34.924 1.00 55.00 88 LYS A CA 1
ATOM 710 C C . LYS A 1 88 ? 29.315 9.355 -34.392 1.00 55.00 88 LYS A C 1
ATOM 712 O O . LYS A 1 88 ? 29.286 9.077 -33.197 1.00 55.00 88 LYS A O 1
ATOM 717 N N . TYR A 1 89 ? 28.495 8.849 -35.300 1.00 60.38 89 TYR A N 1
ATOM 718 C CA . TYR A 1 89 ? 27.686 7.670 -35.053 1.00 60.38 89 TYR A CA 1
ATOM 719 C C . TYR A 1 89 ? 28.614 6.479 -34.789 1.00 60.38 89 TYR A C 1
ATOM 721 O O . TYR A 1 89 ? 29.597 6.288 -35.508 1.00 60.38 89 TYR A O 1
ATOM 729 N N . THR A 1 90 ? 28.327 5.701 -33.745 1.00 68.25 90 THR A N 1
ATOM 730 C CA . THR A 1 90 ? 29.040 4.450 -33.456 1.00 68.25 90 THR A CA 1
ATOM 731 C C . THR A 1 90 ? 28.906 3.499 -34.650 1.00 68.25 90 THR A C 1
ATOM 733 O O . THR A 1 90 ? 27.855 3.461 -35.291 1.00 68.25 90 THR A O 1
ATOM 736 N N . ALA A 1 91 ? 29.946 2.714 -34.952 1.00 72.94 91 ALA A N 1
ATOM 737 C CA . ALA A 1 91 ? 29.932 1.760 -36.067 1.00 72.94 91 ALA A CA 1
ATOM 738 C C . ALA A 1 91 ? 28.723 0.804 -36.013 1.00 72.94 91 ALA A C 1
ATOM 740 O O . ALA A 1 91 ? 28.149 0.463 -37.044 1.00 72.94 91 ALA A O 1
ATOM 741 N N . GLU A 1 92 ? 28.287 0.438 -34.808 1.00 73.19 92 GLU A N 1
ATOM 742 C CA . GLU A 1 92 ? 27.102 -0.389 -34.573 1.00 73.19 92 GLU A CA 1
ATOM 743 C C . GLU A 1 92 ? 25.795 0.310 -34.964 1.00 73.19 92 GLU A C 1
ATOM 745 O O . GLU A 1 92 ? 24.940 -0.307 -35.597 1.00 73.19 92 GLU A O 1
ATOM 750 N N . PHE A 1 93 ? 25.666 1.610 -34.680 1.00 74.88 93 PHE A N 1
ATOM 751 C CA . PHE A 1 93 ? 24.514 2.404 -35.108 1.00 74.88 93 PHE A CA 1
ATOM 752 C C . PHE A 1 93 ? 24.472 2.544 -36.633 1.00 74.88 93 PHE A C 1
ATOM 754 O O . PHE A 1 93 ? 23.411 2.396 -37.232 1.00 74.88 93 PHE A O 1
ATOM 761 N N . ILE A 1 94 ? 25.624 2.780 -37.276 1.00 75.00 94 ILE A N 1
ATOM 762 C CA . ILE A 1 94 ? 25.716 2.830 -38.745 1.00 75.00 94 ILE A CA 1
ATOM 763 C C . ILE A 1 94 ? 25.300 1.476 -39.332 1.00 75.00 94 ILE A C 1
ATOM 765 O O . ILE A 1 94 ? 24.457 1.432 -40.221 1.00 75.00 94 ILE A O 1
ATOM 769 N N . LYS A 1 95 ? 25.807 0.366 -38.784 1.00 80.12 95 LYS A N 1
ATOM 770 C CA . LYS A 1 95 ? 25.444 -0.998 -39.197 1.00 80.12 95 LYS A CA 1
ATOM 771 C C . LYS A 1 95 ? 23.946 -1.278 -39.028 1.00 80.12 95 LYS A C 1
ATOM 773 O O . LYS A 1 95 ? 23.345 -1.893 -39.908 1.00 80.12 95 LYS A O 1
ATOM 778 N N . LEU A 1 96 ? 23.337 -0.816 -37.934 1.00 80.62 96 LEU A N 1
ATOM 779 C CA . LEU A 1 96 ? 21.894 -0.910 -37.708 1.00 80.62 96 LEU A CA 1
ATOM 780 C C . LEU A 1 96 ? 21.115 -0.093 -38.746 1.00 80.62 96 LEU A C 1
ATOM 782 O O . LEU A 1 96 ? 20.209 -0.627 -39.379 1.00 80.62 96 LEU A O 1
ATOM 786 N N . ALA A 1 97 ? 21.492 1.167 -38.964 1.00 71.25 97 ALA A N 1
ATOM 787 C CA . ALA A 1 97 ? 20.852 2.044 -39.941 1.00 71.25 97 ALA A CA 1
ATOM 788 C C . ALA A 1 97 ? 20.951 1.480 -41.367 1.00 71.25 97 ALA A C 1
ATOM 790 O O . ALA A 1 97 ? 19.958 1.463 -42.089 1.00 71.25 97 ALA A O 1
ATOM 791 N N . THR A 1 98 ? 22.107 0.934 -41.755 1.00 74.94 98 THR A N 1
ATOM 792 C CA . THR A 1 98 ? 22.291 0.243 -43.039 1.00 74.94 98 THR A CA 1
ATOM 793 C C . THR A 1 98 ? 21.418 -1.008 -43.135 1.00 74.94 98 THR A C 1
ATOM 795 O O . THR A 1 98 ? 20.788 -1.231 -44.164 1.00 74.94 98 THR A O 1
ATOM 798 N N . LYS A 1 99 ? 21.318 -1.808 -42.064 1.00 76.44 99 LYS A N 1
ATOM 799 C CA . LYS A 1 99 ? 20.444 -2.992 -42.029 1.00 76.44 99 LYS A CA 1
ATOM 800 C C . LYS A 1 99 ? 18.971 -2.614 -42.202 1.00 76.44 99 LYS A C 1
ATOM 802 O O . LYS A 1 99 ? 18.271 -3.288 -42.947 1.00 76.44 99 LYS A O 1
ATOM 807 N N . ILE A 1 100 ? 18.525 -1.537 -41.557 1.00 73.25 100 ILE A N 1
ATOM 808 C CA . ILE A 1 100 ? 17.162 -1.003 -41.697 1.00 73.25 100 ILE A CA 1
ATOM 809 C C . ILE A 1 100 ? 16.939 -0.489 -43.124 1.00 73.25 100 ILE A C 1
ATOM 811 O O . ILE A 1 100 ? 15.951 -0.844 -43.758 1.00 73.25 100 ILE A O 1
ATOM 815 N N . SER A 1 101 ? 17.881 0.291 -43.658 1.00 70.62 101 SER A N 1
ATOM 816 C CA . SER A 1 101 ? 17.798 0.856 -45.008 1.00 70.62 101 SER A CA 1
ATOM 817 C C . SER A 1 101 ? 17.747 -0.218 -46.098 1.00 70.62 101 SER A C 1
ATOM 819 O O . SER A 1 101 ? 16.992 -0.083 -47.055 1.00 70.62 101 SER A O 1
ATOM 821 N N . ASN A 1 102 ? 18.526 -1.292 -45.959 1.00 72.31 102 ASN A N 1
ATOM 822 C CA . ASN A 1 102 ? 18.594 -2.371 -46.948 1.00 72.31 102 ASN A CA 1
ATOM 823 C C . ASN A 1 102 ? 17.345 -3.265 -46.965 1.00 72.31 102 ASN A C 1
ATOM 825 O O . ASN A 1 102 ? 17.171 -4.043 -47.897 1.00 72.31 102 ASN A O 1
ATOM 829 N N . MET A 1 103 ? 16.480 -3.185 -45.951 1.00 68.81 103 MET A N 1
ATOM 830 C CA . MET A 1 103 ? 15.262 -3.999 -45.881 1.00 68.81 103 MET A CA 1
ATOM 831 C C . MET A 1 103 ? 14.102 -3.444 -46.723 1.00 68.81 103 MET A C 1
ATOM 833 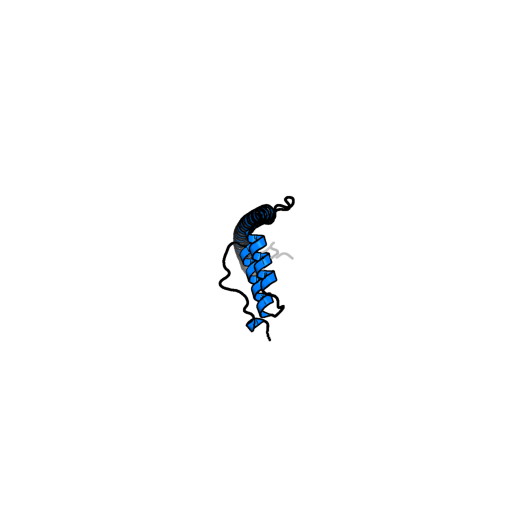O O . MET A 1 103 ? 13.139 -4.179 -46.917 1.00 68.81 103 MET A O 1
ATOM 837 N N . GLY A 1 104 ? 14.218 -2.220 -47.265 1.00 56.56 104 GLY A N 1
ATOM 838 C CA . GLY A 1 104 ? 13.610 -1.711 -48.514 1.00 56.56 104 GLY A CA 1
ATOM 839 C C . GLY A 1 104 ? 12.080 -1.666 -48.679 1.00 56.56 104 GLY A C 1
ATOM 840 O O . GLY A 1 104 ? 11.581 -0.838 -49.435 1.00 56.56 104 GLY A O 1
ATOM 841 N N . HIS A 1 105 ? 11.316 -2.498 -47.978 1.00 63.59 105 HIS A N 1
ATOM 842 C CA . HIS A 1 105 ? 9.862 -2.590 -48.065 1.00 63.59 105 HIS A CA 1
ATOM 843 C C . HIS A 1 105 ? 9.236 -2.328 -46.692 1.00 63.59 105 HIS A C 1
ATOM 845 O O . HIS A 1 105 ? 9.740 -2.791 -45.669 1.00 63.59 105 HIS A O 1
ATOM 851 N N . ILE A 1 106 ? 8.132 -1.575 -46.668 1.00 62.75 106 ILE A N 1
ATOM 852 C CA . ILE A 1 106 ? 7.321 -1.332 -45.468 1.00 62.75 106 ILE A CA 1
ATOM 853 C C . ILE A 1 106 ? 6.156 -2.330 -45.493 1.00 62.75 106 ILE A C 1
ATOM 855 O O . ILE A 1 106 ? 5.103 -2.067 -46.062 1.00 62.75 106 ILE A O 1
ATOM 859 N N . SER A 1 107 ? 6.362 -3.505 -44.907 1.00 72.06 107 SER A N 1
ATOM 860 C CA . SER A 1 107 ? 5.319 -4.473 -44.555 1.00 72.06 107 SER A CA 1
ATOM 861 C C . SER A 1 107 ? 5.159 -4.561 -43.033 1.00 72.06 107 SER A C 1
ATOM 863 O O . SER A 1 107 ? 6.049 -4.175 -42.274 1.00 72.06 107 SER A O 1
ATOM 865 N N . ILE A 1 108 ? 4.036 -5.107 -42.555 1.00 69.00 108 ILE A N 1
ATOM 866 C CA . ILE A 1 108 ? 3.820 -5.354 -41.115 1.00 69.00 108 ILE A CA 1
ATOM 867 C C . ILE A 1 108 ? 4.975 -6.189 -40.536 1.00 69.00 108 ILE A C 1
ATOM 869 O O . ILE A 1 108 ? 5.489 -5.890 -39.459 1.00 69.00 108 ILE A O 1
ATOM 873 N N . GLN A 1 109 ? 5.450 -7.184 -41.289 1.00 72.56 109 GLN A N 1
ATOM 874 C CA . GLN A 1 109 ? 6.563 -8.041 -40.891 1.00 72.56 109 GLN A CA 1
ATOM 875 C C . GLN A 1 109 ? 7.889 -7.288 -40.795 1.00 72.56 109 GLN A C 1
ATOM 877 O O . GLN A 1 109 ? 8.610 -7.450 -39.809 1.00 72.56 109 GLN A O 1
ATOM 882 N N . THR A 1 110 ? 8.214 -6.445 -41.774 1.00 73.19 110 THR A N 1
ATOM 883 C CA . THR A 1 110 ? 9.436 -5.634 -41.706 1.00 73.19 110 THR A CA 1
ATOM 884 C C . THR A 1 110 ? 9.350 -4.612 -40.578 1.00 73.19 110 THR A C 1
ATOM 886 O O . THR A 1 110 ? 10.334 -4.444 -39.872 1.00 73.19 110 THR A O 1
ATOM 889 N N . THR A 1 111 ? 8.177 -4.018 -40.321 1.00 74.69 111 THR A N 1
ATOM 890 C CA . THR A 1 111 ? 7.953 -3.082 -39.203 1.00 74.69 111 THR A CA 1
ATOM 891 C C . THR A 1 111 ? 8.201 -3.736 -37.853 1.00 74.69 111 THR A C 1
ATOM 893 O O . THR A 1 111 ? 8.982 -3.216 -37.061 1.00 74.69 111 THR A O 1
ATOM 896 N N . VAL A 1 112 ? 7.631 -4.917 -37.615 1.00 77.88 112 VAL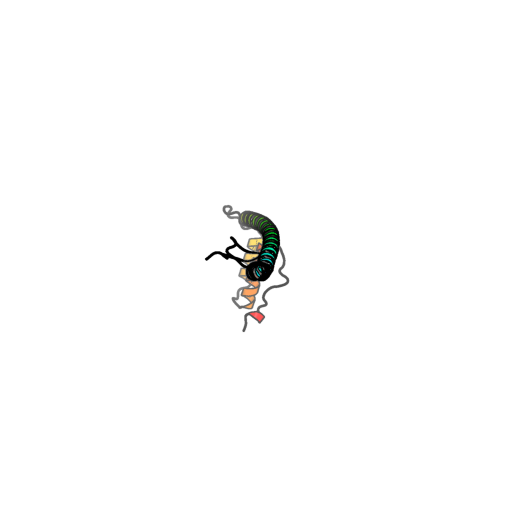 A N 1
ATOM 897 C CA . VAL A 1 112 ? 7.873 -5.697 -36.391 1.00 77.88 112 VAL A CA 1
ATOM 898 C C . VAL A 1 112 ? 9.358 -6.020 -36.212 1.00 77.88 112 VAL A C 1
ATOM 900 O O . VAL A 1 112 ? 9.887 -5.900 -35.103 1.00 77.88 112 VAL A O 1
ATOM 903 N N . ASN A 1 113 ? 10.041 -6.385 -37.299 1.00 77.44 113 ASN A N 1
ATOM 904 C CA . ASN A 1 113 ? 11.471 -6.679 -37.288 1.00 77.44 113 ASN A CA 1
ATOM 905 C C . ASN A 1 113 ? 12.332 -5.420 -37.063 1.00 77.44 113 ASN A C 1
ATOM 907 O O . ASN A 1 113 ? 13.337 -5.505 -36.357 1.00 77.44 113 ASN A O 1
ATOM 911 N N . TYR A 1 114 ? 11.938 -4.255 -37.598 1.00 77.88 114 TYR A N 1
ATOM 912 C CA . TYR A 1 114 ? 12.597 -2.967 -37.343 1.00 77.88 114 TYR A CA 1
ATOM 913 C C . TYR A 1 114 ? 12.516 -2.605 -35.872 1.00 77.88 114 TYR A C 1
ATOM 915 O O . TYR A 1 114 ? 13.535 -2.307 -35.249 1.00 77.88 114 TYR A O 1
ATOM 923 N N . THR A 1 115 ? 11.309 -2.665 -35.309 1.00 78.19 115 THR A N 1
ATOM 924 C CA . THR A 1 115 ? 11.091 -2.357 -33.901 1.00 78.19 115 THR A CA 1
ATOM 925 C C . THR A 1 115 ? 11.921 -3.304 -33.040 1.00 78.19 115 THR A C 1
ATOM 927 O O . THR A 1 115 ? 12.667 -2.831 -32.191 1.00 78.19 115 THR A O 1
ATOM 930 N N . LYS A 1 116 ? 11.929 -4.612 -33.333 1.00 84.06 116 LYS A N 1
ATOM 931 C CA . LYS A 1 116 ? 12.774 -5.576 -32.612 1.00 84.06 116 LYS A CA 1
ATOM 932 C C . LYS A 1 116 ? 14.259 -5.201 -32.647 1.00 84.06 116 LYS A C 1
ATOM 934 O O . LYS A 1 116 ? 14.879 -5.102 -31.596 1.00 84.06 116 LYS A O 1
ATOM 939 N N . ALA A 1 117 ? 14.817 -4.948 -33.832 1.00 78.88 117 ALA A N 1
ATOM 940 C CA . ALA A 1 117 ? 16.242 -4.650 -33.993 1.00 78.88 117 ALA A CA 1
ATOM 941 C C . ALA A 1 117 ? 16.667 -3.345 -33.295 1.00 78.88 117 ALA A C 1
ATOM 943 O O . ALA A 1 117 ? 17.760 -3.272 -32.738 1.00 78.88 117 ALA A O 1
ATOM 944 N N . VAL A 1 118 ? 15.804 -2.324 -33.299 1.00 78.19 118 VAL A N 1
ATOM 945 C CA . VAL A 1 118 ? 16.045 -1.070 -32.568 1.00 78.19 118 VAL A CA 1
ATOM 946 C C . VAL A 1 118 ? 15.996 -1.304 -31.058 1.00 78.19 118 VAL A C 1
ATOM 948 O O . VAL A 1 118 ? 16.858 -0.807 -30.341 1.00 78.19 118 VAL A O 1
ATOM 951 N N . PHE A 1 119 ? 15.029 -2.081 -30.567 1.00 77.81 119 PHE A N 1
ATOM 952 C CA . PHE A 1 119 ? 14.922 -2.398 -29.142 1.00 77.81 119 PHE A CA 1
ATOM 953 C C . PHE A 1 119 ? 16.100 -3.241 -28.636 1.00 77.81 119 PHE A C 1
ATOM 955 O O . PHE A 1 119 ? 16.655 -2.918 -27.591 1.00 77.81 119 PHE A O 1
ATOM 962 N N . GLU A 1 120 ? 16.525 -4.265 -29.379 1.00 81.62 120 GLU A N 1
ATOM 963 C CA . GLU A 1 120 ? 17.707 -5.072 -29.032 1.00 81.62 120 GLU A CA 1
ATOM 964 C C . GLU A 1 120 ? 18.981 -4.219 -28.998 1.00 81.62 120 GLU A C 1
ATOM 966 O O . GLU A 1 120 ? 19.788 -4.357 -28.084 1.00 81.62 120 GLU A O 1
ATOM 971 N N . PHE A 1 121 ? 19.135 -3.281 -29.938 1.00 78.06 121 PHE A N 1
ATOM 972 C CA . PHE A 1 121 ? 20.259 -2.343 -29.936 1.00 78.06 121 PHE A CA 1
ATOM 973 C C . PHE A 1 121 ? 20.248 -1.400 -28.724 1.00 78.06 121 PHE A C 1
ATOM 975 O O . PHE A 1 121 ? 21.296 -1.128 -28.151 1.00 78.06 121 PHE A O 1
ATOM 982 N N . LEU A 1 122 ? 19.078 -0.906 -28.311 1.00 73.19 122 LEU A N 1
ATOM 983 C CA . LEU A 1 122 ? 18.954 -0.011 -27.154 1.00 73.19 122 LEU A CA 1
ATOM 984 C C . LEU A 1 122 ? 19.183 -0.715 -25.812 1.00 73.19 122 LEU A C 1
ATOM 986 O O . LEU A 1 122 ? 19.511 -0.055 -24.829 1.00 73.19 122 LEU A O 1
ATOM 990 N N . ILE A 1 123 ? 18.936 -2.023 -25.7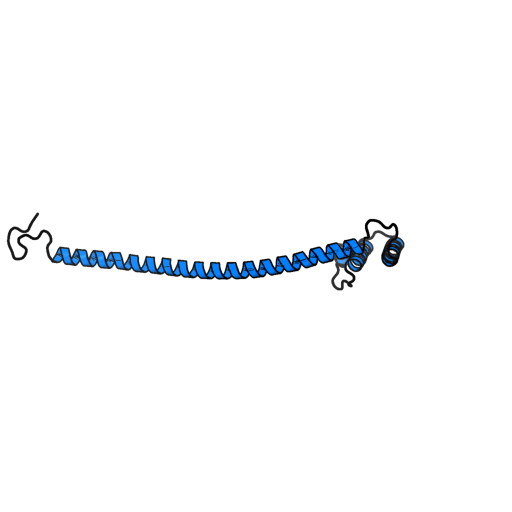57 1.00 74.62 123 ILE A N 1
ATOM 991 C CA . ILE A 1 123 ? 18.932 -2.804 -24.517 1.00 74.62 123 ILE A CA 1
ATOM 992 C C . ILE A 1 123 ? 20.190 -3.688 -24.400 1.00 74.62 123 ILE A C 1
ATOM 994 O O . ILE A 1 123 ? 20.461 -4.188 -23.316 1.00 74.62 123 ILE A O 1
ATOM 998 N N . GLU A 1 124 ? 20.974 -3.860 -25.472 1.00 72.00 124 GLU A N 1
ATOM 999 C CA . GLU A 1 124 ? 22.156 -4.747 -25.562 1.00 72.00 124 GLU A CA 1
ATOM 1000 C C . GLU A 1 124 ? 21.863 -6.242 -25.276 1.00 72.00 124 GLU A C 1
ATOM 1002 O O . GLU A 1 124 ? 22.780 -7.053 -25.157 1.00 72.00 124 GLU A O 1
ATOM 1007 N N . TYR A 1 125 ? 20.586 -6.646 -25.234 1.00 74.31 125 TYR A N 1
ATOM 1008 C CA . TYR A 1 125 ? 20.139 -8.035 -25.055 1.00 74.31 125 TYR A CA 1
ATOM 1009 C C . TYR A 1 125 ? 19.230 -8.488 -26.203 1.00 74.31 125 TYR A C 1
ATOM 1011 O O . TYR A 1 125 ? 18.516 -7.686 -26.805 1.00 74.31 125 TYR A O 1
ATOM 1019 N N . THR A 1 126 ? 19.220 -9.798 -26.478 1.00 74.75 126 THR A N 1
ATOM 1020 C CA . THR A 1 126 ? 18.339 -10.402 -27.491 1.00 74.75 126 THR A CA 1
ATOM 1021 C C . THR A 1 126 ? 16.959 -10.699 -26.909 1.00 74.75 126 THR A C 1
ATOM 1023 O O . THR A 1 126 ? 16.822 -11.300 -25.842 1.00 74.75 126 THR A O 1
ATOM 1026 N N . LEU A 1 127 ? 15.911 -10.272 -27.613 1.00 72.19 127 LEU A N 1
ATOM 1027 C CA . LEU A 1 127 ? 14.529 -10.458 -27.177 1.00 72.19 127 LEU A CA 1
ATOM 1028 C C . LEU A 1 127 ? 14.008 -11.792 -27.719 1.00 72.19 127 LEU A C 1
ATOM 1030 O O . LEU A 1 127 ? 13.679 -11.923 -28.903 1.00 72.19 127 LEU A O 1
ATOM 1034 N N . THR A 1 128 ? 13.920 -12.795 -26.847 1.00 69.56 128 THR A N 1
ATOM 1035 C CA . THR A 1 128 ? 13.345 -14.113 -27.171 1.00 69.56 128 THR A CA 1
ATOM 1036 C C . THR A 1 128 ? 11.825 -14.053 -27.311 1.00 69.56 128 THR A C 1
ATOM 1038 O O . THR A 1 128 ? 11.277 -14.627 -28.247 1.00 69.56 128 THR A O 1
ATOM 1041 N N . ASN A 1 129 ? 11.155 -13.274 -26.458 1.00 74.81 129 ASN A N 1
ATOM 1042 C CA . ASN A 1 129 ? 9.709 -13.062 -26.500 1.00 74.81 129 ASN A CA 1
ATOM 1043 C C . ASN A 1 129 ? 9.397 -11.712 -27.160 1.00 74.81 129 ASN A C 1
ATOM 1045 O O . ASN A 1 129 ? 9.396 -10.676 -26.496 1.00 74.81 129 ASN A O 1
ATOM 1049 N N . TRP A 1 130 ? 9.152 -11.711 -28.472 1.00 78.81 130 TRP A N 1
ATOM 1050 C CA . TRP A 1 130 ? 8.751 -10.516 -29.224 1.00 78.81 130 TRP A CA 1
ATOM 1051 C C . TRP A 1 130 ? 7.439 -10.753 -29.974 1.00 78.81 130 TRP A C 1
ATOM 1053 O O . TRP A 1 130 ? 7.088 -11.893 -30.275 1.00 78.81 130 TRP A O 1
ATOM 1063 N N . VAL A 1 131 ? 6.711 -9.676 -30.276 1.00 74.88 131 VAL A N 1
ATOM 1064 C CA . VAL A 1 131 ? 5.451 -9.744 -31.029 1.00 74.88 131 VAL A CA 1
ATOM 1065 C C . VAL A 1 131 ? 5.732 -10.303 -32.423 1.00 74.88 131 VAL A C 1
ATOM 1067 O O . VAL A 1 131 ? 6.609 -9.799 -33.121 1.00 74.88 131 VAL A O 1
ATOM 1070 N N . TYR A 1 132 ? 5.003 -11.342 -32.832 1.00 73.94 132 TYR A N 1
ATOM 1071 C CA . TYR A 1 132 ? 5.152 -11.917 -34.165 1.00 73.94 132 TYR A CA 1
ATOM 1072 C C . TYR A 1 132 ? 4.316 -11.137 -35.189 1.00 73.94 132 TYR A C 1
ATOM 1074 O O . TYR A 1 132 ? 3.216 -10.683 -34.869 1.00 73.94 132 TYR A O 1
ATOM 1082 N N . PRO A 1 133 ? 4.782 -11.019 -36.447 1.00 66.75 133 PRO A N 1
ATOM 1083 C CA . PRO A 1 133 ? 4.019 -10.378 -37.520 1.00 66.75 133 PRO A CA 1
ATOM 1084 C C . PRO A 1 133 ? 2.609 -10.954 -37.694 1.00 66.75 133 PRO A C 1
ATOM 1086 O O . PRO A 1 133 ? 1.662 -10.215 -37.947 1.00 66.75 133 PRO A O 1
ATOM 1089 N N . SER A 1 134 ? 2.463 -12.266 -37.493 1.00 66.56 134 SER A N 1
ATOM 1090 C CA . SER A 1 134 ? 1.188 -12.986 -37.561 1.00 66.56 134 SER A CA 1
ATOM 1091 C C . SER A 1 134 ? 0.174 -12.533 -36.509 1.00 66.56 134 SER A C 1
ATOM 1093 O O . SER A 1 134 ? -1.023 -12.680 -36.720 1.00 66.56 134 SER A O 1
ATOM 1095 N N . THR A 1 135 ? 0.626 -11.969 -35.385 1.00 65.69 135 THR A N 1
ATOM 1096 C CA . THR A 1 135 ? -0.248 -11.451 -34.322 1.00 65.69 135 THR A CA 1
ATOM 1097 C C . THR A 1 135 ? -0.875 -10.102 -34.694 1.00 65.69 135 THR A C 1
ATOM 1099 O O . THR A 1 135 ? -1.894 -9.728 -34.124 1.00 65.69 135 THR A O 1
ATOM 1102 N N . LEU A 1 136 ? -0.277 -9.373 -35.643 1.00 62.47 136 LEU A N 1
ATOM 1103 C CA . LEU A 1 136 ? -0.700 -8.031 -36.064 1.00 62.47 136 LEU A CA 1
ATOM 1104 C C . LEU A 1 136 ? -1.479 -8.014 -37.388 1.00 62.47 136 LEU A C 1
ATOM 1106 O O . LEU A 1 136 ? -2.087 -7.001 -37.709 1.00 62.47 136 LEU A O 1
ATOM 1110 N N . ALA A 1 137 ? -1.468 -9.107 -38.154 1.00 61.16 137 ALA A N 1
ATOM 1111 C CA . ALA A 1 137 ? -2.121 -9.217 -39.462 1.00 61.16 137 ALA A CA 1
ATOM 1112 C C . ALA A 1 137 ? -3.577 -9.729 -39.377 1.00 61.16 1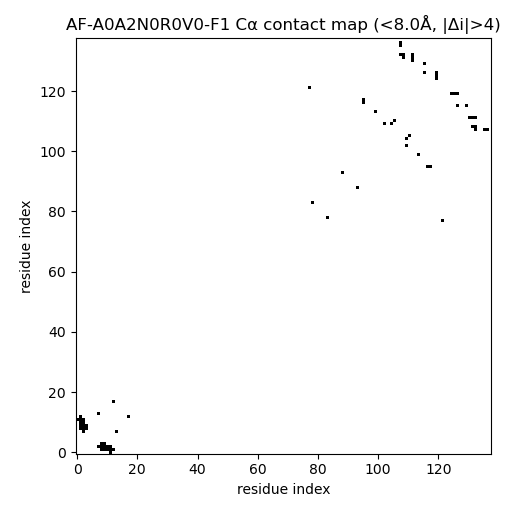37 ALA A C 1
ATOM 1114 O O . ALA A 1 137 ? -3.973 -10.572 -40.181 1.00 61.16 137 ALA A O 1
ATOM 1115 N N . ARG A 1 138 ? -4.340 -9.278 -38.374 1.00 54.94 138 ARG A N 1
ATOM 1116 C CA . ARG A 1 138 ? -5.730 -9.703 -38.147 1.00 54.94 138 ARG A CA 1
ATOM 1117 C C . ARG A 1 138 ? -6.737 -8.740 -38.757 1.00 54.94 138 ARG A C 1
ATOM 1119 O O . ARG A 1 138 ? -6.491 -7.519 -38.658 1.00 54.94 138 ARG A O 1
#

Solvent-accessible surface area (backbone atoms only — not comparable to full-atom values): 8148 Å² total; per-residue (Å²): 124,60,39,88,64,70,98,55,46,75,39,73,68,56,69,68,57,51,52,52,49,52,54,50,51,52,60,58,48,53,59,52,53,56,51,54,48,53,50,52,54,51,50,56,50,52,52,52,52,51,54,51,51,52,54,50,50,53,55,51,51,51,51,51,50,56,51,50,51,50,52,53,49,52,51,51,52,50,48,64,74,54,50,90,86,56,103,63,78,52,71,66,56,50,52,49,52,50,55,58,62,72,59,80,58,94,44,70,54,47,48,44,51,49,52,50,55,53,50,27,66,77,65,77,48,86,73,85,87,64,84,53,46,80,78,71,74,118

InterPro domains:
  IPR059358 Domain of unknown function DUF8314 [PF26988] (29-129)

pLDDT: mean 78.62, std 11.57, range [48.91, 96.62]

Radius of gyration: 40.8 Å; Cα contacts (8 Å, |Δi|>4): 37; chains: 1; bounding box: 75×31×109 Å

Sequence (138 aa):
MVYSKGDQKGEILSPYLQIKAVEFFNSGLYKKRSFTQAVEDKIKELEKENLQLKKNRAKLSSCIHSFSTQVVQAKKANKSLFKEKKKKYTAEFIKLATKISNMGHISIQTTVNYTKAVFEFLIEYTLTNWVYPSTLAR

Secondary structure (DSSP, 8-state):
----SSTTTT-SS-HHHHHHHHHHHHHHHHHHHHHHHHHHHHHHHHHHHHHHHHHHHHHHHHHHHHHHHHHHHHHHHHHHHS-TT-S---HHHHHHHHHHHHT----HHHHHHHHHHHHHHHHSS--SS---HHHH--

Organism: NCBI:txid588596

Foldseek 3Di:
DAQCDDPRGRDDDDPVRVVVVVVVVVVVVVVVVVVVVVVVVVVVVVVVVVVVVVVVVVVVVVVVVVVVVVVVVLVVVVCVQCVVPDPDHDPVRVVLVVVLVVVPDDDLQSVQVNVQSVVCVSVVHHDPDGDHSVNVPD

Mean predicted aligned error: 18.0 Å